Protein AF-A0ABD5UYM0-F1 (afdb_monomer)

Sequence (158 aa):
MSRAATPYESGDVVATPDGRGVVLATRAEGFSFPQEGHDHADVEASPERPAFVVALEEGGSATYREGALEPTTFGETDLPEPKDERVTDVVDEEVDSGDRLPEGMDRREALEYWSDLGGSWSACVSDREDELGEQEAEAQCTAIKDLLSGTERWREHF

Radius of gyration: 15.19 Å; Cα contacts (8 Å, |Δi|>4): 328; chains: 1; bounding box: 37×39×37 Å

Secondary structure (DSSP, 8-state):
------S--TT-EEEETTEEEEEEEEESS-EEEE-STT-EEEE--BTTB-EEEEEETTSSEEEE-GGG-EE--TT-SS-----S-B-S--B------GGGSPTT--HHHHHHHHHHTTT-HHHHHHHHHHHH-HHHHHHHHHHHHHHHHT-GGGGGT-

Mean predicted aligned error: 4.77 Å

Structure (mmCIF, N/CA/C/O backbone):
data_AF-A0ABD5UYM0-F1
#
_entry.id   AF-A0ABD5UYM0-F1
#
loop_
_atom_site.group_PDB
_atom_site.id
_atom_site.type_symbol
_atom_site.label_atom_id
_atom_site.label_alt_id
_atom_site.label_comp_id
_atom_site.label_asym_id
_atom_site.label_entity_id
_atom_site.label_seq_id
_atom_site.pdbx_PDB_ins_code
_atom_site.Cartn_x
_atom_site.Cartn_y
_atom_site.Cartn_z
_atom_site.occupancy
_atom_site.B_iso_or_equiv
_atom_site.auth_seq_id
_atom_site.auth_comp_id
_atom_site.auth_asym_id
_atom_site.auth_atom_id
_atom_site.pdbx_PDB_model_num
ATOM 1 N N . MET A 1 1 ? -2.336 21.889 15.561 1.00 38.75 1 MET A N 1
ATOM 2 C CA . MET A 1 1 ? -3.318 20.790 15.566 1.00 38.75 1 MET A CA 1
ATOM 3 C C . MET A 1 1 ? -2.546 19.539 15.222 1.00 38.75 1 MET A C 1
ATOM 5 O O . MET A 1 1 ? -1.950 19.509 14.155 1.00 38.75 1 MET A O 1
ATOM 9 N N . SER A 1 2 ? -2.417 18.604 16.159 1.00 45.09 2 SER A N 1
ATOM 10 C CA . SER A 1 2 ? -1.698 17.356 15.906 1.00 45.09 2 SER A CA 1
ATOM 11 C C . SER A 1 2 ? -2.558 16.502 14.981 1.00 45.09 2 SER A C 1
ATOM 13 O O . SER A 1 2 ? -3.705 16.218 15.317 1.00 45.09 2 SER A O 1
ATOM 15 N N . ARG A 1 3 ? -2.034 16.154 13.802 1.00 45.94 3 ARG A N 1
ATOM 16 C CA . ARG A 1 3 ? -2.601 15.100 12.955 1.00 45.94 3 ARG A CA 1
ATOM 17 C C . ARG A 1 3 ? -2.659 13.843 13.825 1.00 45.94 3 ARG A C 1
ATOM 19 O O . ARG A 1 3 ? -1.652 13.521 14.454 1.00 45.94 3 ARG A O 1
ATOM 26 N N . ALA A 1 4 ? -3.818 13.195 13.933 1.00 53.25 4 ALA A N 1
ATOM 27 C CA . ALA A 1 4 ? -3.846 11.846 14.481 1.00 53.25 4 ALA A CA 1
ATOM 28 C C . ALA A 1 4 ? -2.917 11.013 13.587 1.00 53.25 4 ALA A C 1
ATOM 30 O O . ALA A 1 4 ? -3.138 10.945 12.378 1.00 53.25 4 ALA A O 1
ATOM 31 N N . ALA A 1 5 ? -1.809 10.527 14.147 1.00 60.69 5 ALA A N 1
ATOM 32 C CA . ALA A 1 5 ? -0.940 9.604 13.440 1.00 60.69 5 ALA A CA 1
ATOM 33 C C . ALA A 1 5 ? -1.764 8.336 13.232 1.00 60.69 5 ALA A C 1
ATOM 35 O O . ALA A 1 5 ? -2.261 7.766 14.204 1.00 60.69 5 ALA A O 1
ATOM 36 N N . THR A 1 6 ? -1.998 7.962 11.980 1.00 69.25 6 THR A N 1
ATOM 37 C CA . THR A 1 6 ? -2.582 6.658 11.700 1.00 69.25 6 THR A CA 1
ATOM 38 C C . THR A 1 6 ? -1.549 5.603 12.094 1.00 69.25 6 THR A C 1
ATOM 40 O O . THR A 1 6 ? -0.358 5.841 11.904 1.00 69.25 6 THR A O 1
ATOM 43 N N . PRO A 1 7 ? -1.969 4.476 12.685 1.00 83.56 7 PRO A N 1
ATOM 44 C CA . PRO A 1 7 ? -1.050 3.436 13.157 1.00 83.56 7 PRO A CA 1
ATOM 45 C C . PRO A 1 7 ? -0.237 2.803 12.023 1.00 83.56 7 PRO A C 1
ATOM 47 O O . PRO A 1 7 ? 0.833 2.270 12.289 1.00 83.56 7 PRO A O 1
ATOM 50 N N . TYR A 1 8 ? -0.741 2.902 10.790 1.00 93.94 8 TYR A N 1
ATOM 51 C CA . TYR A 1 8 ? -0.108 2.405 9.579 1.00 93.94 8 TYR A CA 1
ATOM 52 C C . TYR A 1 8 ? -0.072 3.484 8.491 1.00 93.94 8 TYR A C 1
ATOM 54 O O . TYR A 1 8 ? -0.969 4.344 8.397 1.00 93.94 8 TYR A O 1
ATOM 62 N N . GLU A 1 9 ? 0.953 3.410 7.656 1.00 94.12 9 GLU A N 1
ATOM 63 C CA . GLU A 1 9 ? 1.230 4.282 6.520 1.00 94.12 9 GLU A CA 1
ATOM 64 C C . GLU A 1 9 ? 1.416 3.457 5.238 1.00 94.12 9 GLU A C 1
ATOM 66 O O . GLU A 1 9 ? 1.550 2.235 5.269 1.00 94.12 9 GLU A O 1
ATOM 71 N N . SER A 1 10 ? 1.381 4.120 4.078 1.00 94.56 10 SER A N 1
ATOM 72 C CA . SER A 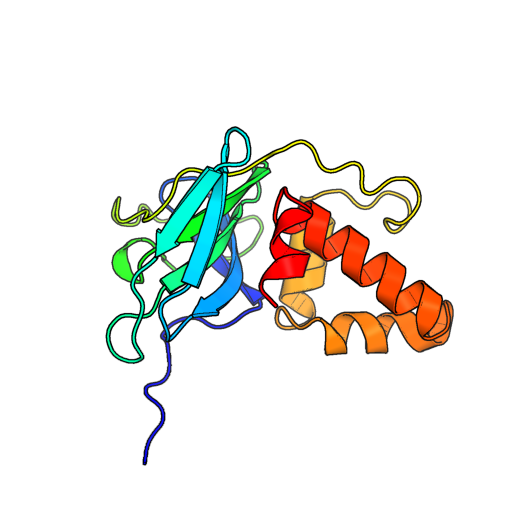1 10 ? 1.666 3.450 2.807 1.00 94.56 10 SER A CA 1
ATOM 73 C C . SER A 1 10 ? 3.065 2.826 2.830 1.00 94.56 10 SER A C 1
ATOM 75 O O . SER A 1 10 ? 4.015 3.445 3.300 1.00 94.56 10 SER A O 1
ATOM 77 N N . GLY A 1 11 ? 3.184 1.613 2.298 1.00 96.38 11 GLY A N 1
ATOM 78 C CA . GLY A 1 11 ? 4.422 0.837 2.298 1.00 96.38 11 GLY A CA 1
ATOM 79 C C . GLY A 1 11 ? 4.590 -0.079 3.510 1.00 96.38 11 GLY A C 1
ATOM 80 O O . GLY A 1 11 ? 5.423 -0.973 3.448 1.00 96.38 11 GLY A O 1
ATOM 81 N N . ASP A 1 12 ? 3.787 0.063 4.569 1.00 97.75 12 ASP A N 1
ATOM 82 C CA . ASP A 1 12 ? 3.877 -0.842 5.717 1.00 97.75 12 ASP A CA 1
ATOM 83 C C . ASP A 1 12 ? 3.470 -2.271 5.341 1.00 97.75 12 ASP A C 1
ATOM 85 O O . ASP A 1 12 ? 2.423 -2.500 4.726 1.00 97.75 12 ASP A O 1
ATOM 89 N N . VAL A 1 13 ? 4.281 -3.241 5.769 1.00 97.75 13 VAL A N 1
ATOM 90 C CA . VAL A 1 13 ? 3.995 -4.671 5.623 1.00 97.75 13 VAL A CA 1
ATOM 91 C C . VAL A 1 13 ? 3.153 -5.137 6.809 1.00 97.75 13 VAL A C 1
ATOM 93 O O . VAL A 1 13 ? 3.553 -5.016 7.970 1.00 97.75 13 VAL A O 1
ATOM 96 N N . VAL A 1 14 ? 1.984 -5.697 6.516 1.00 97.50 14 VAL A N 1
ATOM 97 C CA . VAL A 1 14 ? 0.976 -6.064 7.517 1.00 97.50 14 VAL A CA 1
ATOM 98 C C . VAL A 1 14 ? 0.453 -7.475 7.286 1.00 97.50 14 VAL A C 1
ATOM 100 O O . VAL A 1 14 ? 0.338 -7.941 6.154 1.00 97.50 14 VAL A O 1
ATOM 103 N N . ALA A 1 15 ? 0.126 -8.171 8.366 1.00 97.19 15 ALA A N 1
ATOM 104 C CA . ALA A 1 15 ? -0.710 -9.357 8.328 1.00 97.19 15 ALA A CA 1
ATOM 105 C C . ALA A 1 15 ? -2.178 -8.935 8.407 1.00 97.19 15 ALA A C 1
ATOM 107 O O . ALA A 1 15 ? -2.537 -8.041 9.177 1.00 97.19 15 ALA A O 1
ATOM 108 N N . THR A 1 16 ? -3.013 -9.602 7.620 1.00 96.94 16 THR A N 1
ATOM 109 C CA . THR A 1 16 ? -4.466 -9.424 7.577 1.00 96.94 16 THR A CA 1
ATOM 110 C C . THR A 1 16 ? -5.154 -10.782 7.765 1.00 96.94 16 THR A C 1
ATOM 112 O O . THR A 1 16 ? -4.487 -11.818 7.665 1.00 96.94 16 THR A O 1
ATOM 115 N N . PRO A 1 17 ? -6.482 -10.827 7.977 1.00 95.75 17 PRO A N 1
ATOM 116 C CA . PRO A 1 17 ? -7.239 -12.081 7.956 1.00 95.75 17 PRO A CA 1
ATOM 117 C C . PRO A 1 17 ? -7.107 -12.862 6.639 1.00 95.75 17 PRO A C 1
ATOM 119 O O . PRO A 1 17 ? -7.314 -14.072 6.628 1.00 95.75 17 PRO A O 1
ATOM 122 N N . ASP A 1 18 ? -6.738 -12.185 5.547 1.00 95.31 18 ASP A N 1
ATOM 123 C CA . ASP A 1 18 ? -6.566 -12.758 4.207 1.00 95.31 18 ASP A CA 1
ATOM 124 C C . ASP A 1 18 ? -5.096 -13.041 3.857 1.00 95.31 18 ASP A C 1
ATOM 126 O O . ASP A 1 18 ? -4.766 -13.332 2.709 1.00 95.31 18 ASP A O 1
ATOM 130 N N . GLY A 1 19 ? -4.197 -12.957 4.842 1.00 95.06 19 GLY A N 1
ATOM 131 C CA . GLY A 1 19 ? -2.761 -13.163 4.667 1.00 95.06 19 GLY A CA 1
ATOM 132 C C . GLY A 1 19 ? -1.954 -11.867 4.710 1.00 95.06 19 GLY A C 1
ATOM 133 O O . GLY A 1 19 ? -2.456 -10.797 5.065 1.00 95.06 19 GLY A O 1
ATOM 134 N N . ARG A 1 20 ? -0.657 -11.969 4.400 1.00 96.94 20 ARG A N 1
ATOM 135 C CA . ARG A 1 20 ? 0.250 -10.813 4.367 1.00 96.94 20 ARG A CA 1
ATOM 136 C C . ARG A 1 20 ? -0.126 -9.876 3.222 1.00 96.94 20 ARG A C 1
ATOM 138 O O . ARG A 1 20 ? -0.494 -10.331 2.145 1.00 96.94 20 ARG A O 1
ATOM 145 N N . GLY A 1 21 ? 0.069 -8.580 3.420 1.00 97.38 21 GLY A N 1
ATOM 146 C CA . GLY A 1 21 ? 0.063 -7.595 2.352 1.00 97.38 21 GLY A CA 1
ATOM 147 C C . GLY A 1 21 ? 0.881 -6.350 2.672 1.00 97.38 21 GLY A C 1
ATOM 148 O O . GLY A 1 21 ? 1.557 -6.273 3.699 1.00 97.38 21 GLY A O 1
ATOM 149 N N . VAL A 1 22 ? 0.796 -5.368 1.779 1.00 98.25 22 VAL A N 1
ATOM 150 C CA . VAL A 1 22 ? 1.373 -4.029 1.941 1.00 98.25 22 VAL A CA 1
ATOM 151 C C . VAL A 1 22 ? 0.260 -2.995 1.897 1.00 98.25 22 VAL A C 1
ATOM 153 O O . VAL A 1 22 ? -0.614 -3.044 1.026 1.00 98.25 22 VAL A O 1
ATOM 156 N N . VAL A 1 23 ? 0.294 -2.032 2.815 1.00 97.50 23 VAL A N 1
ATOM 157 C CA . VAL A 1 23 ? -0.627 -0.894 2.800 1.00 97.50 23 VAL A CA 1
ATOM 158 C C . VAL A 1 23 ? -0.341 -0.045 1.560 1.00 97.50 23 VAL A C 1
ATOM 160 O O . VAL A 1 23 ? 0.693 0.609 1.449 1.00 97.50 23 VAL A O 1
ATOM 163 N N . LEU A 1 24 ? -1.269 -0.018 0.607 1.00 94.75 24 LEU A N 1
ATOM 164 C CA . LEU A 1 24 ? -1.189 0.874 -0.550 1.00 94.75 24 LEU A CA 1
ATOM 165 C C . LEU A 1 24 ? -1.573 2.300 -0.171 1.00 94.75 24 LEU A C 1
ATOM 167 O O . LEU A 1 24 ? -1.030 3.273 -0.700 1.00 94.75 24 LEU A O 1
ATOM 171 N N . ALA A 1 25 ? -2.544 2.431 0.730 1.00 93.00 25 ALA A N 1
ATOM 172 C CA . ALA A 1 25 ? -3.131 3.713 1.055 1.00 93.00 25 ALA A CA 1
ATOM 173 C C . ALA A 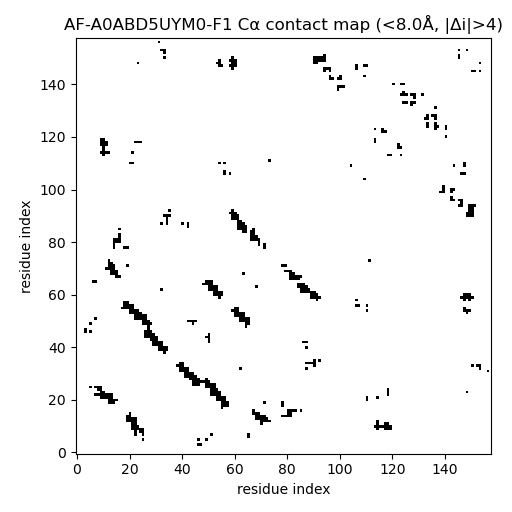1 25 ? -3.852 3.729 2.400 1.00 93.00 25 ALA A C 1
ATOM 175 O O . ALA A 1 25 ? -4.652 2.849 2.713 1.00 93.00 25 ALA A O 1
ATOM 176 N N . THR A 1 26 ? -3.685 4.841 3.108 1.00 94.19 26 THR A N 1
ATOM 177 C CA . THR A 1 26 ? -4.478 5.179 4.290 1.00 94.19 26 THR A CA 1
ATOM 178 C C . THR A 1 26 ? -5.534 6.222 3.931 1.00 94.19 26 THR A C 1
ATOM 180 O O . THR A 1 26 ? -5.249 7.231 3.276 1.00 94.19 26 THR A O 1
ATOM 183 N N . ARG A 1 27 ? -6.777 5.991 4.357 1.00 93.19 27 ARG A N 1
ATOM 184 C CA . ARG A 1 27 ? -7.924 6.872 4.111 1.00 93.19 27 ARG A CA 1
ATOM 185 C C . ARG A 1 27 ? -8.469 7.386 5.429 1.00 93.19 27 ARG A C 1
ATOM 187 O O . ARG A 1 27 ? -8.847 6.608 6.300 1.00 93.19 27 ARG A O 1
ATOM 194 N N . ALA A 1 28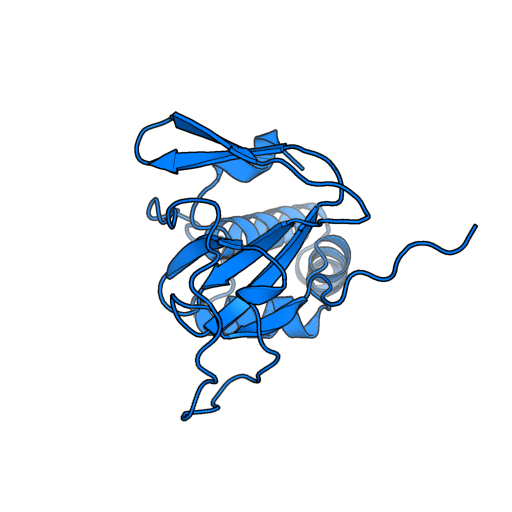 ? -8.516 8.707 5.552 1.00 93.12 28 ALA A N 1
ATOM 195 C CA . ALA A 1 28 ? -9.100 9.417 6.688 1.00 93.12 28 ALA A CA 1
ATOM 196 C C . ALA A 1 28 ? -10.421 10.114 6.315 1.00 93.12 28 ALA A C 1
ATOM 198 O O . ALA A 1 28 ? -10.918 10.933 7.079 1.00 93.12 28 ALA A O 1
ATOM 199 N N . GLU A 1 29 ? -10.969 9.803 5.142 1.00 93.00 29 GLU A N 1
ATOM 200 C CA . GLU A 1 29 ? -12.237 10.304 4.615 1.00 93.00 29 GLU A CA 1
ATOM 201 C C . GLU A 1 29 ? -12.907 9.169 3.835 1.00 93.00 29 GLU A C 1
ATOM 203 O O . GLU A 1 29 ? -12.216 8.295 3.302 1.00 93.00 29 GLU A O 1
ATOM 208 N N . GLY A 1 30 ? -14.242 9.156 3.805 1.00 94.00 30 GLY A N 1
ATOM 209 C CA . GLY A 1 30 ? -14.992 8.118 3.104 1.00 94.00 30 GLY A CA 1
ATOM 210 C C . GLY A 1 30 ? -14.709 8.106 1.601 1.00 94.00 30 GLY A C 1
ATOM 211 O O . GLY A 1 30 ? -14.497 9.158 0.998 1.00 94.00 30 GLY A O 1
ATOM 212 N N . PHE A 1 31 ? -14.693 6.917 1.005 1.00 93.44 31 PHE A N 1
ATOM 213 C CA . PHE A 1 31 ? -14.355 6.718 -0.404 1.00 93.44 31 PHE A CA 1
ATOM 214 C C . PHE A 1 31 ? -15.095 5.513 -0.990 1.00 93.44 31 PHE A C 1
ATOM 216 O O . PHE A 1 31 ? -15.597 4.668 -0.257 1.00 93.44 31 PHE A O 1
ATOM 223 N N . SER A 1 32 ? -15.140 5.439 -2.316 1.00 92.50 32 SER A N 1
ATOM 224 C CA . SER A 1 32 ? -15.702 4.313 -3.060 1.00 92.50 32 SER A CA 1
ATOM 225 C C . SER A 1 32 ? -14.579 3.344 -3.423 1.00 92.50 32 SER A C 1
ATOM 227 O O . SER A 1 32 ? -13.581 3.759 -4.013 1.00 92.50 32 SER A O 1
ATOM 229 N N . PHE A 1 33 ? -14.722 2.074 -3.051 1.00 91.62 33 PHE A N 1
ATOM 230 C CA . PHE A 1 33 ? -13.769 1.014 -3.376 1.00 91.62 33 PHE A CA 1
ATOM 231 C C . PHE A 1 33 ? -14.381 0.059 -4.413 1.00 91.62 33 PHE A C 1
ATOM 233 O O . PHE A 1 33 ? -15.521 -0.367 -4.214 1.00 91.62 33 PHE A O 1
ATOM 240 N N . PRO A 1 34 ? -13.673 -0.287 -5.507 1.00 91.31 34 PRO A N 1
ATOM 241 C CA . PRO A 1 34 ? -14.140 -1.277 -6.478 1.00 91.31 34 PRO A CA 1
ATOM 242 C C . PRO A 1 34 ? -14.569 -2.594 -5.819 1.00 91.31 34 PRO A C 1
ATOM 244 O O . PRO A 1 34 ? -13.999 -2.972 -4.806 1.00 91.31 34 PRO A O 1
ATOM 247 N N . GLN A 1 35 ? -15.561 -3.287 -6.375 1.00 90.44 35 GLN A N 1
ATOM 248 C CA . GLN A 1 35 ? -16.000 -4.644 -6.002 1.00 90.44 35 GLN A CA 1
ATOM 249 C C . GLN A 1 35 ? -16.158 -5.506 -7.261 1.00 90.44 35 GLN A C 1
ATOM 251 O O . GLN A 1 35 ? -16.182 -4.958 -8.366 1.00 90.44 35 GLN A O 1
ATOM 256 N N . GLU A 1 36 ? -16.268 -6.831 -7.126 1.00 83.56 36 GLU A N 1
ATOM 257 C CA . GLU A 1 36 ? -16.492 -7.720 -8.277 1.00 83.56 36 GLU A CA 1
ATOM 258 C C . GLU A 1 36 ? -17.655 -7.238 -9.161 1.00 83.56 36 GLU A C 1
ATOM 260 O O . GLU A 1 36 ? -18.702 -6.818 -8.673 1.00 83.56 36 GLU A O 1
ATOM 265 N N . GLY A 1 37 ? -17.470 -7.315 -10.482 1.00 78.31 37 GLY A N 1
ATOM 266 C CA . GLY A 1 37 ? -18.530 -7.031 -11.448 1.00 78.31 37 GLY A CA 1
ATOM 267 C C . GLY A 1 37 ? -18.969 -5.566 -11.493 1.00 78.31 37 GLY A C 1
ATOM 268 O O . GLY A 1 37 ? -20.121 -5.273 -11.215 1.00 78.31 37 GLY A O 1
ATOM 269 N N . HIS A 1 38 ? -18.082 -4.647 -11.891 1.00 80.25 38 HIS A N 1
ATOM 270 C CA . HIS A 1 38 ? -18.343 -3.201 -12.091 1.00 80.25 38 HIS A CA 1
ATOM 271 C C . HIS A 1 38 ? -18.967 -2.428 -10.906 1.00 80.25 38 HIS A C 1
ATOM 273 O O . HIS A 1 38 ? -19.157 -1.213 -11.008 1.00 80.25 38 HIS A O 1
ATOM 279 N N . ASP A 1 39 ? -19.240 -3.090 -9.786 1.00 89.06 39 ASP A N 1
ATOM 280 C CA . ASP A 1 39 ? -19.812 -2.501 -8.586 1.00 89.06 39 ASP A CA 1
ATOM 281 C C . ASP A 1 39 ? -18.736 -1.826 -7.728 1.00 89.06 39 ASP A C 1
ATOM 283 O O . ASP A 1 39 ? -17.527 -1.979 -7.948 1.00 89.06 39 ASP A O 1
ATOM 287 N N . HIS A 1 40 ? -19.203 -1.040 -6.758 1.00 91.00 40 HIS A N 1
ATOM 288 C CA . HIS A 1 40 ? -18.375 -0.356 -5.774 1.00 91.00 40 HIS A CA 1
ATOM 289 C C . HIS A 1 40 ? -19.021 -0.414 -4.386 1.00 91.00 40 HIS A C 1
ATOM 291 O O . HIS A 1 40 ? -20.247 -0.398 -4.259 1.00 91.00 40 HIS A O 1
ATOM 297 N N . ALA A 1 41 ? -18.188 -0.439 -3.348 1.00 92.50 41 ALA A N 1
ATOM 298 C CA . ALA A 1 41 ? -18.589 -0.338 -1.954 1.00 92.50 41 ALA A CA 1
ATOM 299 C C . ALA A 1 41 ? -18.212 1.037 -1.388 1.00 92.50 41 ALA A C 1
ATOM 301 O O . ALA A 1 41 ? -17.057 1.459 -1.471 1.00 92.50 41 ALA A O 1
ATOM 302 N N . ASP A 1 42 ? -19.177 1.711 -0.762 1.00 94.81 42 ASP A N 1
ATOM 303 C CA . ASP A 1 42 ? -18.920 2.925 0.012 1.00 94.81 42 ASP A CA 1
ATOM 304 C C . ASP A 1 42 ? -18.230 2.565 1.334 1.00 94.81 42 ASP A C 1
ATOM 306 O O . ASP A 1 42 ? -18.813 1.948 2.230 1.00 94.81 42 ASP A O 1
ATOM 310 N N . VAL A 1 43 ? -16.977 2.983 1.475 1.00 95.00 43 VAL A N 1
ATOM 311 C CA . VAL A 1 43 ? -16.180 2.790 2.681 1.00 95.00 43 VAL A CA 1
ATOM 312 C C . VAL A 1 43 ? -16.232 4.044 3.539 1.00 95.00 43 VAL A C 1
ATOM 314 O O . VAL A 1 43 ? -15.713 5.099 3.177 1.00 95.00 43 VAL A O 1
ATOM 317 N N . GLU A 1 44 ? -16.779 3.919 4.746 1.00 94.94 44 GLU A N 1
ATOM 318 C CA . GLU A 1 44 ? -16.704 4.981 5.748 1.00 94.94 44 GLU A CA 1
ATOM 319 C C . GLU A 1 44 ? -15.308 5.060 6.382 1.00 94.94 44 GLU A C 1
ATOM 321 O O . GLU A 1 44 ? -14.855 4.102 7.023 1.00 94.94 44 GLU A O 1
ATOM 326 N N . ALA A 1 45 ? -14.674 6.231 6.329 1.00 94.56 45 ALA A N 1
ATOM 327 C CA . ALA A 1 45 ? -13.441 6.506 7.057 1.00 94.56 45 ALA A CA 1
ATOM 328 C C . ALA A 1 45 ? -13.414 7.933 7.614 1.00 94.56 45 ALA A C 1
ATOM 330 O O . ALA A 1 45 ? -14.058 8.845 7.093 1.00 94.56 45 ALA A O 1
ATOM 331 N N . SER A 1 46 ? -12.673 8.103 8.702 1.00 94.50 46 SER A N 1
ATOM 332 C CA . SER A 1 46 ? -12.425 9.389 9.350 1.00 94.50 46 SER A CA 1
ATOM 333 C C . SER A 1 46 ? -11.011 9.400 9.941 1.00 94.50 46 SER A C 1
ATOM 335 O O . SER A 1 46 ? -10.402 8.336 10.067 1.00 94.50 46 SER A O 1
ATOM 337 N N . PRO A 1 47 ? -10.472 10.550 10.379 1.00 91.19 47 PRO A N 1
ATOM 338 C CA . PRO A 1 47 ? -9.173 10.581 11.055 1.00 91.19 47 PRO A CA 1
ATOM 339 C C . PRO A 1 47 ? -9.133 9.766 12.359 1.00 91.19 47 PRO A C 1
ATOM 341 O O . PRO A 1 47 ? -8.065 9.341 12.780 1.00 91.19 47 PRO A O 1
ATOM 344 N N . GLU A 1 48 ? -10.285 9.562 13.006 1.00 92.19 48 GLU A N 1
ATOM 345 C CA . GLU A 1 48 ? -10.424 8.782 14.247 1.00 92.19 48 GLU A CA 1
ATOM 346 C C . GLU A 1 48 ? -10.681 7.293 13.982 1.00 92.19 48 GLU A C 1
ATOM 348 O O . GLU A 1 48 ? -10.477 6.459 14.860 1.00 92.19 48 GLU A O 1
ATOM 353 N N . ARG A 1 49 ? -11.162 6.959 12.780 1.00 92.31 49 ARG A N 1
ATOM 354 C CA . ARG A 1 49 ? -11.446 5.594 12.337 1.00 92.31 49 ARG A CA 1
ATOM 355 C C . ARG A 1 49 ? -11.025 5.453 10.871 1.00 92.31 49 ARG A C 1
ATOM 357 O O . ARG A 1 49 ? -11.897 5.424 9.990 1.00 92.31 49 ARG A O 1
ATOM 364 N N . PRO A 1 50 ? -9.710 5.429 10.596 1.00 95.25 50 PRO A N 1
ATOM 365 C CA . PRO A 1 50 ? -9.211 5.317 9.237 1.00 95.25 50 PRO A CA 1
ATOM 366 C C . PRO A 1 50 ? -9.595 3.970 8.615 1.00 95.25 50 PRO A C 1
ATOM 368 O O . PRO A 1 50 ? -10.033 3.028 9.288 1.00 95.25 50 PRO A O 1
ATOM 371 N N . ALA A 1 51 ? -9.453 3.900 7.300 1.00 95.81 51 ALA A N 1
ATOM 372 C CA . ALA A 1 51 ? -9.524 2.668 6.534 1.00 95.81 51 ALA A CA 1
ATOM 373 C C . ALA A 1 51 ? -8.212 2.485 5.769 1.00 95.81 51 ALA A C 1
ATOM 375 O O . ALA A 1 51 ? -7.623 3.463 5.297 1.00 95.81 51 ALA A O 1
ATOM 376 N N . PHE A 1 52 ? -7.762 1.241 5.665 1.00 96.44 52 PHE A N 1
ATOM 377 C CA . PHE A 1 52 ? -6.476 0.893 5.073 1.00 96.44 52 PHE A CA 1
ATOM 378 C C . PHE A 1 52 ? -6.699 0.004 3.869 1.00 96.44 52 PHE A C 1
ATOM 380 O O . PHE A 1 52 ? -7.352 -1.029 3.970 1.00 96.44 52 PHE A O 1
ATOM 387 N N . VAL A 1 53 ? -6.156 0.420 2.739 1.00 96.25 53 VAL A N 1
ATOM 388 C CA . VAL A 1 53 ? -6.164 -0.348 1.504 1.00 96.25 53 VAL A CA 1
ATOM 389 C C . VAL A 1 53 ? -4.911 -1.198 1.493 1.00 96.25 53 VAL A C 1
ATOM 391 O O . VAL A 1 53 ? -3.813 -0.643 1.543 1.00 96.25 53 VAL A O 1
ATOM 394 N N . VAL A 1 54 ? -5.064 -2.514 1.414 1.00 97.56 54 VAL A N 1
ATOM 395 C CA . VAL A 1 54 ? -3.943 -3.454 1.466 1.00 97.56 54 VAL A CA 1
ATOM 396 C C . VAL A 1 54 ? -3.921 -4.294 0.198 1.00 97.56 54 VAL A C 1
ATOM 398 O O . VAL A 1 54 ? -4.929 -4.901 -0.158 1.00 97.56 54 VAL A O 1
ATOM 401 N N . ALA A 1 55 ? -2.769 -4.322 -0.471 1.00 96.88 55 ALA A N 1
ATOM 402 C CA . ALA A 1 55 ? -2.467 -5.276 -1.532 1.00 96.88 55 ALA A CA 1
ATOM 403 C C . ALA A 1 55 ? -1.934 -6.564 -0.904 1.00 96.88 55 ALA A C 1
ATOM 405 O O . ALA A 1 55 ? -0.923 -6.524 -0.205 1.00 96.88 55 ALA A O 1
ATOM 406 N N . LEU A 1 56 ? -2.606 -7.690 -1.134 1.00 96.81 56 LEU A N 1
ATOM 407 C CA . LEU A 1 56 ? -2.281 -8.969 -0.489 1.00 96.81 56 LEU A CA 1
ATOM 408 C C . LEU A 1 56 ? -1.206 -9.728 -1.269 1.00 96.81 56 LEU A C 1
ATOM 410 O O . LEU A 1 56 ? -1.217 -9.675 -2.488 1.00 96.81 56 LEU A O 1
ATOM 414 N N . GLU A 1 57 ? -0.310 -10.472 -0.625 1.00 95.12 57 GLU A N 1
ATOM 415 C CA . GLU A 1 57 ? 0.722 -11.287 -1.301 1.00 95.12 57 GLU A CA 1
ATOM 416 C C . GLU A 1 57 ? 0.091 -12.338 -2.235 1.00 95.12 57 GLU A C 1
ATOM 418 O O . GLU A 1 57 ? 0.587 -12.554 -3.337 1.00 95.12 57 GLU A O 1
ATOM 423 N N . GLU A 1 58 ? -1.060 -12.892 -1.846 1.00 91.94 58 GLU A N 1
ATOM 424 C CA . GLU A 1 58 ? -1.774 -13.945 -2.584 1.00 91.94 58 GLU A CA 1
ATOM 425 C C . GLU A 1 58 ? -2.543 -13.448 -3.822 1.00 91.94 58 GLU A C 1
ATOM 427 O O . GLU A 1 58 ? -2.916 -14.262 -4.663 1.00 91.94 58 GLU A O 1
ATOM 432 N N . GLY A 1 59 ? -2.783 -12.139 -3.955 1.00 91.75 59 GLY A N 1
ATOM 433 C CA . GLY A 1 59 ? -3.568 -11.580 -5.061 1.00 91.75 59 GLY A CA 1
ATOM 434 C C . GLY A 1 59 ? -4.526 -10.478 -4.621 1.00 91.75 59 GLY A C 1
ATOM 435 O O . GLY A 1 59 ? -5.022 -10.476 -3.496 1.00 91.75 59 GLY A O 1
ATOM 436 N N . GLY A 1 60 ? -4.776 -9.519 -5.509 1.00 93.19 60 GLY A N 1
ATOM 437 C CA . GLY A 1 60 ? -5.783 -8.491 -5.283 1.00 93.19 60 GLY A CA 1
ATOM 438 C C . GLY A 1 60 ? -5.539 -7.495 -4.144 1.00 93.19 60 GLY A C 1
ATOM 439 O O . GLY A 1 60 ? -4.459 -7.384 -3.555 1.00 93.19 60 GLY A O 1
ATOM 440 N N . SER A 1 61 ? -6.580 -6.728 -3.834 1.00 95.19 61 SER A N 1
ATOM 441 C CA . SER A 1 61 ? -6.589 -5.814 -2.693 1.00 95.19 61 SER A CA 1
ATOM 442 C C . SER A 1 61 ? -7.945 -5.762 -2.002 1.00 95.19 61 SER A C 1
ATOM 444 O O . SER A 1 61 ? -8.981 -6.060 -2.596 1.00 95.19 61 SER A O 1
ATOM 446 N N . ALA A 1 62 ? -7.940 -5.362 -0.734 1.00 96.38 62 ALA A N 1
ATOM 447 C CA . ALA A 1 62 ? -9.147 -5.093 0.037 1.00 96.38 62 ALA A CA 1
ATOM 448 C C . ALA A 1 62 ? -8.919 -3.953 1.030 1.00 96.38 62 ALA A C 1
ATOM 450 O O . ALA A 1 62 ? -7.801 -3.465 1.226 1.00 96.38 62 ALA A O 1
ATOM 451 N N . THR A 1 63 ? -10.008 -3.522 1.661 1.00 96.94 63 THR A N 1
ATOM 452 C CA . THR A 1 63 ? -9.988 -2.494 2.692 1.00 96.94 63 THR A CA 1
ATOM 453 C C . THR A 1 63 ? -10.188 -3.096 4.081 1.00 96.94 63 THR A C 1
ATOM 455 O O . THR A 1 63 ? -11.078 -3.920 4.288 1.00 96.94 63 THR A O 1
ATOM 458 N N . TYR A 1 64 ? -9.410 -2.625 5.053 1.00 97.31 64 TYR A N 1
ATOM 459 C CA . TYR A 1 64 ? -9.361 -3.136 6.423 1.00 97.31 64 TYR A CA 1
ATOM 460 C C . TYR A 1 64 ? -9.488 -2.020 7.463 1.00 97.31 64 TYR A C 1
ATOM 462 O O . TYR A 1 64 ? -9.210 -0.842 7.197 1.00 97.31 64 TYR A O 1
ATOM 470 N N . ARG A 1 65 ? -9.901 -2.400 8.676 1.00 96.44 65 ARG A N 1
ATOM 471 C CA . ARG A 1 65 ? -9.767 -1.576 9.886 1.00 96.44 65 ARG A CA 1
ATOM 472 C C . ARG A 1 65 ? -8.433 -1.838 10.573 1.00 96.44 65 ARG A C 1
ATOM 474 O O . ARG A 1 65 ? -7.830 -2.881 10.377 1.00 96.44 65 ARG A O 1
ATOM 481 N N . GLU A 1 66 ? -8.021 -0.911 11.438 1.00 95.25 66 GLU A N 1
ATOM 482 C CA . GLU A 1 66 ? -6.807 -1.049 12.259 1.00 95.25 66 GLU A CA 1
ATOM 483 C C . GLU A 1 66 ? -6.761 -2.386 13.008 1.00 95.25 66 GLU A C 1
ATOM 485 O O . GLU A 1 66 ? -5.727 -3.036 13.017 1.00 95.25 66 GLU A O 1
ATOM 490 N N . GLY A 1 67 ? -7.883 -2.828 13.590 1.00 93.81 67 GLY A N 1
ATOM 491 C CA . GLY A 1 67 ? -7.944 -4.085 14.341 1.00 93.81 67 GLY A CA 1
ATOM 492 C C . GLY A 1 67 ? -7.747 -5.349 13.496 1.00 93.81 67 GLY A C 1
ATOM 493 O O . GLY A 1 67 ? -7.519 -6.413 14.070 1.00 93.81 67 GLY A O 1
ATOM 494 N N . ALA A 1 68 ? -7.838 -5.233 12.167 1.00 96.50 68 ALA A N 1
ATOM 495 C CA . ALA A 1 68 ? -7.560 -6.303 11.216 1.00 96.50 68 ALA A CA 1
ATOM 496 C C . ALA A 1 68 ? -6.118 -6.287 10.693 1.00 96.50 68 ALA A C 1
ATOM 498 O O . ALA A 1 68 ? -5.792 -7.091 9.826 1.00 96.50 68 ALA A O 1
ATOM 499 N N . LEU A 1 69 ? -5.267 -5.387 11.189 1.00 97.19 69 LEU A N 1
ATOM 500 C CA . LEU A 1 69 ? -3.880 -5.271 10.762 1.00 97.19 69 LEU A CA 1
ATOM 501 C C . LEU A 1 69 ? -2.946 -5.492 11.943 1.00 97.19 69 LEU A C 1
ATOM 503 O O . LEU A 1 69 ? -3.126 -4.900 13.008 1.00 97.19 69 LEU A O 1
ATOM 507 N N . GLU A 1 70 ? -1.908 -6.282 11.713 1.00 96.38 70 GLU A N 1
ATOM 508 C CA . GLU A 1 70 ? -0.782 -6.451 12.629 1.00 96.38 70 GLU A CA 1
ATOM 509 C C . GLU A 1 70 ? 0.524 -6.269 11.840 1.00 96.38 70 GLU A C 1
ATOM 511 O O . GLU A 1 70 ? 0.616 -6.747 10.707 1.00 96.38 70 GLU A O 1
ATOM 516 N N . PRO A 1 71 ? 1.541 -5.583 12.384 1.00 95.62 71 PRO A N 1
ATOM 517 C CA . PRO A 1 71 ? 2.809 -5.394 11.687 1.00 95.62 71 PRO A CA 1
ATOM 518 C C . PRO A 1 71 ? 3.525 -6.735 11.475 1.00 95.62 71 PRO A C 1
ATOM 520 O O . PRO A 1 71 ? 3.564 -7.581 12.368 1.00 95.62 71 PRO A O 1
ATOM 523 N N . THR A 1 72 ? 4.135 -6.917 10.305 1.00 95.19 72 THR A N 1
ATOM 524 C CA . THR A 1 72 ? 4.941 -8.105 9.971 1.00 95.19 72 THR A CA 1
ATOM 525 C C . THR A 1 72 ? 6.084 -7.721 9.024 1.00 95.19 72 THR A C 1
ATOM 527 O O . THR A 1 72 ? 6.357 -6.544 8.792 1.00 95.19 72 THR A O 1
ATOM 530 N N . THR A 1 73 ? 6.793 -8.712 8.489 1.00 94.19 73 THR A N 1
ATOM 531 C CA . THR A 1 73 ? 7.830 -8.548 7.465 1.00 94.19 73 THR A CA 1
ATOM 532 C C . THR A 1 73 ? 7.735 -9.658 6.424 1.00 94.19 73 THR A C 1
ATOM 534 O O . THR A 1 73 ? 7.176 -10.729 6.681 1.00 94.19 73 THR A O 1
ATOM 537 N N . PHE A 1 74 ? 8.285 -9.423 5.233 1.00 91.56 74 PHE A N 1
ATOM 538 C CA . PHE A 1 74 ? 8.363 -10.453 4.202 1.00 91.56 74 PHE A CA 1
ATOM 539 C C . PHE A 1 74 ? 9.189 -11.657 4.670 1.00 91.56 74 PHE A C 1
ATOM 541 O O . PHE A 1 74 ? 10.241 -11.520 5.292 1.00 91.56 74 PHE A O 1
ATOM 548 N N . GLY A 1 75 ? 8.715 -12.862 4.347 1.00 85.38 75 GLY A N 1
ATOM 549 C CA . GLY A 1 75 ? 9.393 -14.118 4.694 1.00 85.38 75 GLY A CA 1
ATOM 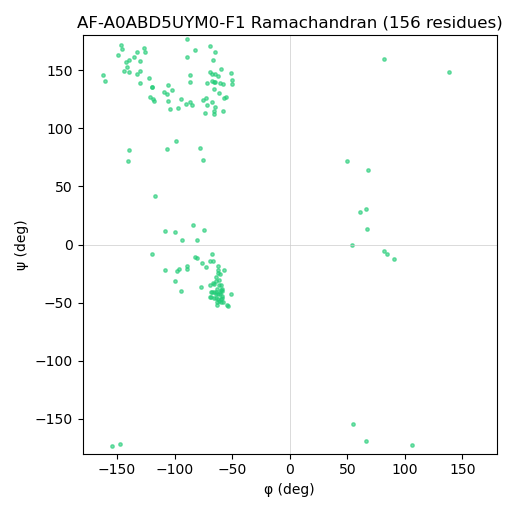550 C C . GLY A 1 75 ? 9.104 -14.658 6.100 1.00 85.38 75 GLY A C 1
ATOM 551 O O . GLY A 1 75 ? 9.458 -15.802 6.384 1.00 85.38 75 GLY A O 1
ATOM 552 N N . GLU A 1 76 ? 8.411 -13.906 6.958 1.00 88.88 76 GLU A N 1
ATOM 553 C CA . GLU A 1 76 ? 7.896 -14.436 8.225 1.00 88.88 76 GLU A CA 1
ATOM 554 C C . GLU A 1 76 ? 6.902 -15.583 7.954 1.00 88.88 76 GLU A C 1
ATOM 556 O O . GLU A 1 76 ? 6.036 -15.484 7.090 1.00 88.88 76 GLU A O 1
ATOM 561 N N . THR A 1 77 ? 7.058 -16.730 8.610 1.00 85.19 77 THR A N 1
ATOM 562 C CA . THR A 1 77 ? 6.210 -17.909 8.320 1.00 85.19 77 THR A CA 1
ATOM 563 C C . THR A 1 77 ? 5.056 -18.057 9.311 1.00 85.19 77 THR A C 1
ATOM 565 O O . THR A 1 77 ? 4.055 -18.691 8.997 1.00 85.19 77 THR A O 1
ATOM 568 N N . ASP A 1 78 ? 5.196 -17.472 10.498 1.00 90.81 78 ASP A N 1
ATOM 569 C CA . ASP A 1 78 ? 4.203 -17.500 11.571 1.00 90.81 78 ASP A CA 1
ATOM 570 C C . ASP A 1 78 ? 3.564 -16.110 11.637 1.00 90.81 78 ASP A C 1
ATOM 572 O O . ASP A 1 78 ? 4.043 -15.223 12.343 1.00 90.81 78 ASP A O 1
ATOM 576 N N . LEU A 1 79 ? 2.580 -15.884 10.763 1.00 88.56 79 LEU A N 1
ATOM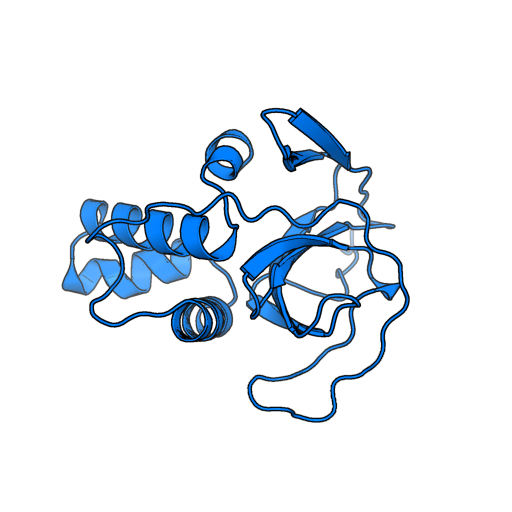 577 C CA . LEU A 1 79 ? 1.883 -14.604 10.700 1.00 88.56 79 LEU A CA 1
ATOM 578 C C . LEU A 1 79 ? 0.980 -14.451 11.929 1.00 88.56 79 LEU A C 1
ATOM 580 O O . LEU A 1 79 ? 0.298 -15.411 12.299 1.00 88.56 79 LEU A O 1
ATOM 584 N N . PRO A 1 80 ? 0.915 -13.254 12.533 1.00 87.69 80 PRO A N 1
ATOM 585 C CA . PRO A 1 80 ? -0.078 -12.989 13.561 1.00 87.69 80 PRO A CA 1
ATOM 586 C C . PRO A 1 80 ? -1.493 -13.176 12.995 1.00 87.69 80 PRO A C 1
ATOM 588 O O . PRO A 1 80 ? -1.731 -12.977 11.805 1.00 87.69 80 PRO A O 1
ATOM 591 N N . GLU A 1 81 ? -2.432 -13.558 13.864 1.00 88.94 81 GLU A N 1
ATOM 592 C CA . GLU A 1 81 ? -3.849 -13.739 13.531 1.00 88.94 81 GLU A CA 1
ATOM 593 C C . GLU A 1 81 ? -4.642 -12.489 13.958 1.00 88.94 81 GLU A C 1
ATOM 595 O O . GLU A 1 81 ? -5.105 -12.413 15.105 1.00 88.94 81 GLU A O 1
ATOM 600 N N . PRO A 1 82 ? -4.777 -11.470 13.090 1.00 89.62 82 PRO A N 1
ATOM 601 C CA . PRO A 1 82 ? -5.538 -10.269 13.405 1.00 89.62 82 PRO A CA 1
ATOM 602 C C . PRO A 1 82 ? -7.041 -10.559 13.487 1.00 89.62 82 PRO A C 1
ATOM 604 O O . PRO A 1 82 ? -7.531 -11.630 13.120 1.00 89.62 82 PRO A O 1
ATOM 607 N N . LYS A 1 83 ? -7.812 -9.575 13.959 1.00 91.19 83 LYS A N 1
ATOM 608 C CA . LYS A 1 83 ? -9.273 -9.704 13.994 1.00 91.19 83 LYS A CA 1
ATOM 609 C C . LYS A 1 83 ? -9.844 -9.695 12.583 1.00 91.19 83 LYS A C 1
ATOM 611 O O . LYS A 1 83 ? -9.377 -8.961 11.718 1.00 91.19 83 LYS A O 1
ATOM 616 N N . ASP A 1 84 ? -10.944 -10.411 12.397 1.00 89.62 84 ASP A N 1
ATOM 617 C CA . ASP A 1 84 ? -11.727 -10.368 11.165 1.00 89.62 84 ASP A CA 1
ATOM 618 C C . ASP A 1 84 ? -12.560 -9.071 11.078 1.00 89.62 84 ASP A C 1
ATOM 620 O O . ASP A 1 84 ? -13.765 -9.046 11.327 1.00 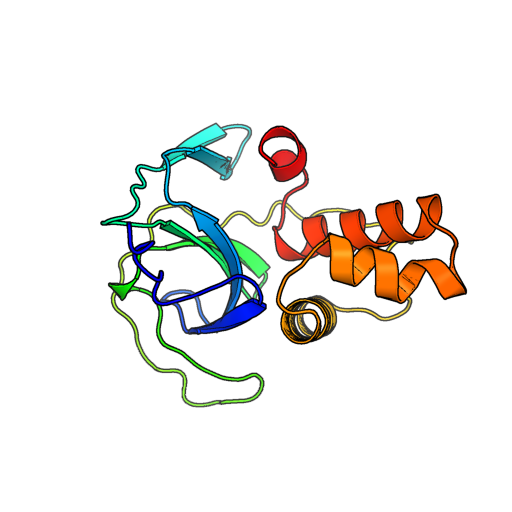89.62 84 ASP A O 1
ATOM 624 N N . GLU A 1 85 ? -11.879 -7.950 10.820 1.00 91.88 85 GLU A N 1
ATOM 625 C CA . GLU A 1 85 ? -12.470 -6.617 10.608 1.00 91.88 85 GLU A CA 1
ATOM 626 C C . GLU A 1 85 ? -12.179 -6.094 9.188 1.00 91.88 85 GLU A C 1
ATOM 628 O O . GLU A 1 85 ? -11.856 -4.916 8.976 1.00 91.88 85 GLU A O 1
ATOM 633 N N . ARG A 1 86 ? -12.287 -6.986 8.196 1.00 93.94 86 ARG A N 1
ATOM 634 C CA . ARG A 1 86 ? -12.287 -6.614 6.779 1.00 93.94 86 ARG A CA 1
ATOM 635 C C . ARG A 1 86 ? -13.537 -5.793 6.442 1.00 93.94 86 ARG A C 1
ATOM 637 O O . ARG A 1 86 ? -14.629 -6.061 6.938 1.00 93.94 86 ARG A O 1
ATOM 644 N N . VAL A 1 87 ? -13.374 -4.764 5.613 1.00 94.56 87 VAL A N 1
ATOM 645 C CA . VAL A 1 87 ? -14.439 -3.812 5.252 1.00 94.56 87 VAL A CA 1
ATOM 646 C C . VAL A 1 87 ? -15.063 -4.130 3.895 1.00 94.56 87 VAL A C 1
ATOM 648 O O . VAL A 1 87 ? -16.244 -3.860 3.696 1.00 94.56 87 VAL A O 1
ATOM 651 N N . THR A 1 88 ? -14.286 -4.685 2.968 1.00 94.50 88 THR A N 1
ATOM 652 C CA . THR A 1 88 ? -14.701 -4.945 1.581 1.00 94.50 88 THR A CA 1
ATOM 653 C C . THR A 1 88 ? -14.272 -6.337 1.146 1.00 94.50 88 THR A C 1
ATOM 655 O O . THR A 1 88 ? -13.351 -6.901 1.734 1.00 94.50 88 THR A O 1
ATOM 658 N N . ASP A 1 89 ? -14.876 -6.885 0.095 1.00 94.00 89 ASP A N 1
ATOM 659 C CA . ASP A 1 89 ? -14.347 -8.112 -0.504 1.00 94.00 89 ASP A CA 1
ATOM 660 C C . ASP A 1 89 ? -12.981 -7.867 -1.162 1.00 94.00 89 ASP A C 1
ATOM 662 O O . ASP A 1 89 ? -12.619 -6.720 -1.462 1.00 94.00 89 ASP A O 1
ATOM 666 N N . VAL A 1 90 ? -12.215 -8.949 -1.336 1.00 94.19 90 VAL A N 1
ATOM 667 C CA . VAL A 1 90 ? -10.945 -8.933 -2.070 1.00 94.19 90 VAL A CA 1
ATOM 668 C C . VAL A 1 90 ? -11.244 -8.795 -3.555 1.00 94.19 90 VAL A C 1
ATOM 670 O O . VAL A 1 90 ? -12.013 -9.573 -4.115 1.00 94.19 90 VAL A O 1
ATOM 673 N N . VAL A 1 91 ? -10.629 -7.797 -4.181 1.00 92.62 91 VAL A N 1
ATOM 674 C CA . VAL A 1 91 ? -10.738 -7.531 -5.614 1.00 92.62 91 VAL A CA 1
ATOM 675 C C . VAL A 1 91 ? -9.465 -7.981 -6.301 1.00 92.62 91 VAL A C 1
ATOM 677 O O . VAL A 1 91 ? -8.403 -7.417 -6.043 1.00 92.62 91 VAL A O 1
ATOM 680 N N . ASP A 1 92 ? -9.597 -8.960 -7.189 1.00 92.38 92 ASP A N 1
ATOM 681 C CA . ASP A 1 92 ? -8.514 -9.470 -8.026 1.00 92.38 92 ASP A CA 1
ATOM 682 C C . ASP A 1 92 ? -9.037 -9.744 -9.444 1.00 92.38 92 ASP A C 1
ATOM 684 O O . ASP A 1 92 ? -9.435 -10.851 -9.790 1.00 92.38 92 ASP A O 1
ATOM 688 N N . GLU A 1 93 ? -9.133 -8.692 -10.255 1.00 87.31 93 GLU A N 1
ATOM 689 C CA . GLU A 1 93 ? -9.748 -8.731 -11.589 1.00 87.31 93 GLU A CA 1
ATOM 690 C C . GLU A 1 93 ? -8.798 -9.199 -12.698 1.00 87.31 93 GLU A C 1
ATOM 692 O O . GLU A 1 93 ? -9.087 -8.963 -13.868 1.00 87.31 93 GLU A O 1
ATOM 697 N N . GLU A 1 94 ? -7.676 -9.838 -12.349 1.00 75.69 94 GLU A N 1
ATOM 698 C CA . GLU A 1 94 ? -6.626 -10.243 -13.294 1.00 75.69 94 GLU A CA 1
ATOM 699 C C . GLU A 1 94 ? -6.207 -9.075 -14.207 1.00 75.69 94 GLU A C 1
ATOM 701 O O . GLU A 1 94 ? -6.526 -9.016 -15.397 1.00 75.69 94 GLU A O 1
ATOM 706 N N . VAL A 1 95 ? -5.495 -8.099 -13.638 1.00 77.94 95 VAL A N 1
ATOM 707 C CA . VAL A 1 95 ? -5.016 -6.939 -14.399 1.00 77.94 95 VAL A CA 1
ATOM 708 C C . VAL A 1 95 ? -3.964 -7.367 -15.418 1.00 77.94 95 VAL A C 1
ATOM 710 O O . VAL A 1 95 ? -2.903 -7.876 -15.057 1.00 77.94 95 VAL A O 1
ATOM 713 N N . ASP A 1 96 ? -4.220 -7.079 -16.693 1.00 70.25 96 ASP A N 1
ATOM 714 C CA . ASP A 1 96 ? -3.210 -7.198 -17.741 1.00 70.25 96 ASP A CA 1
ATOM 715 C C . ASP A 1 96 ? -2.263 -5.991 -17.691 1.00 70.25 96 ASP A C 1
ATOM 717 O O . ASP A 1 96 ? -2.417 -5.001 -18.411 1.00 70.25 96 ASP A O 1
ATOM 721 N N . SER A 1 97 ? -1.264 -6.063 -16.810 1.00 66.62 97 SER A N 1
ATOM 722 C CA . SER A 1 97 ? -0.185 -5.070 -16.755 1.00 66.62 97 SER A CA 1
ATOM 723 C C . SER A 1 97 ? 0.718 -5.108 -18.006 1.00 66.62 97 SER A C 1
ATOM 725 O O . SER A 1 97 ? 1.549 -4.210 -18.188 1.00 66.62 97 SER A O 1
ATOM 727 N N . GLY A 1 98 ? 0.540 -6.100 -18.891 1.00 65.44 98 GLY A N 1
ATOM 728 C CA . GLY A 1 98 ? 1.262 -6.275 -20.149 1.00 65.44 98 GLY A CA 1
ATOM 729 C C . GLY A 1 98 ? 2.785 -6.307 -19.998 1.00 65.44 98 GLY A C 1
ATOM 730 O O . GLY A 1 98 ? 3.331 -6.588 -18.933 1.00 65.44 98 GLY A O 1
ATOM 731 N N . ASP A 1 99 ? 3.488 -5.931 -21.068 1.00 74.19 99 ASP A N 1
ATOM 732 C CA . ASP A 1 99 ? 4.958 -5.823 -21.108 1.00 74.19 99 ASP A CA 1
ATOM 733 C C . ASP A 1 99 ? 5.507 -4.580 -20.367 1.00 74.19 99 ASP A C 1
ATOM 735 O O . ASP A 1 99 ? 6.655 -4.185 -20.574 1.00 74.19 99 ASP A O 1
ATOM 739 N N . ARG A 1 100 ? 4.680 -3.886 -19.569 1.00 81.81 100 ARG A N 1
ATOM 740 C CA . ARG A 1 100 ? 5.078 -2.642 -18.884 1.00 81.81 100 ARG A CA 1
ATOM 741 C C . ARG A 1 100 ? 5.685 -2.883 -17.512 1.00 81.81 100 ARG A C 1
ATOM 743 O O . ARG A 1 100 ? 6.359 -1.991 -16.994 1.00 81.81 100 ARG A O 1
ATOM 750 N N . LEU A 1 101 ? 5.453 -4.057 -16.929 1.00 85.62 101 LEU A N 1
ATOM 751 C CA . LEU A 1 101 ? 6.153 -4.453 -15.716 1.00 85.62 101 LEU A CA 1
ATOM 752 C C . LEU A 1 101 ? 7.653 -4.600 -16.004 1.00 85.62 101 LEU A C 1
ATOM 754 O O . LEU A 1 101 ? 8.030 -4.998 -17.110 1.00 85.62 101 LEU A O 1
ATOM 758 N N . PRO A 1 102 ? 8.518 -4.292 -15.025 1.00 85.75 102 PRO A N 1
ATOM 759 C CA . PRO A 1 102 ? 9.922 -4.665 -15.103 1.00 85.75 102 PRO A CA 1
ATOM 760 C C . PRO A 1 102 ? 10.079 -6.153 -15.447 1.00 85.75 102 PRO A C 1
ATOM 762 O O . PRO A 1 102 ? 9.305 -6.991 -14.980 1.00 85.75 102 PRO A O 1
ATOM 765 N N . GLU A 1 103 ? 11.072 -6.487 -16.275 1.00 84.31 103 GLU A N 1
ATOM 766 C CA . GLU A 1 103 ? 11.271 -7.864 -16.736 1.00 84.31 103 GLU A CA 1
ATOM 767 C C . GLU A 1 103 ? 11.454 -8.818 -15.548 1.00 84.31 103 GLU A C 1
ATOM 769 O O . GLU A 1 103 ? 12.320 -8.611 -14.698 1.00 84.31 103 GLU A O 1
ATOM 774 N N . GLY A 1 104 ? 10.637 -9.873 -15.513 1.00 83.50 104 GLY A N 1
ATOM 775 C CA . GLY A 1 104 ? 10.682 -10.897 -14.473 1.00 83.50 104 GLY A CA 1
ATOM 776 C C . GLY A 1 104 ? 9.958 -10.540 -13.178 1.00 83.50 104 GLY A C 1
ATOM 777 O O . GLY A 1 104 ? 9.832 -11.435 -12.356 1.00 83.50 104 GLY A O 1
ATOM 778 N N . MET A 1 105 ? 9.448 -9.309 -13.030 1.00 90.19 105 MET A N 1
ATOM 779 C CA . MET A 1 105 ? 8.781 -8.868 -11.806 1.00 90.19 105 MET A CA 1
ATOM 780 C C . MET A 1 105 ? 7.480 -9.630 -11.572 1.00 90.19 105 MET A C 1
ATOM 782 O O . MET A 1 105 ? 6.506 -9.475 -12.317 1.00 90.19 105 MET A O 1
ATOM 786 N N . ASP A 1 106 ? 7.457 -10.403 -10.495 1.00 89.94 106 ASP A N 1
ATOM 787 C CA . ASP A 1 106 ? 6.234 -10.977 -9.958 1.00 89.94 106 ASP A CA 1
ATOM 788 C C . ASP A 1 106 ? 5.551 -10.048 -8.936 1.00 89.94 106 ASP A C 1
ATOM 790 O O . ASP A 1 106 ? 6.012 -8.952 -8.601 1.00 89.94 106 ASP A O 1
ATOM 794 N N . ARG A 1 107 ? 4.389 -10.482 -8.444 1.00 91.56 107 ARG A N 1
ATOM 795 C CA . ARG A 1 107 ? 3.594 -9.730 -7.470 1.00 91.56 107 ARG A CA 1
ATOM 796 C C . ARG A 1 107 ? 4.340 -9.483 -6.160 1.00 91.56 107 ARG A C 1
ATOM 798 O O . ARG A 1 107 ? 4.208 -8.407 -5.578 1.00 91.56 107 ARG A O 1
ATOM 805 N N . ARG A 1 108 ? 5.078 -10.477 -5.672 1.00 93.00 108 ARG A N 1
ATOM 806 C CA . ARG A 1 108 ? 5.808 -10.370 -4.413 1.00 93.00 108 ARG A CA 1
ATOM 807 C C . ARG A 1 108 ? 6.957 -9.383 -4.565 1.00 93.00 108 ARG A C 1
ATOM 809 O O . ARG A 1 108 ? 7.108 -8.510 -3.716 1.00 93.00 108 ARG A O 1
ATOM 816 N N . GLU A 1 109 ? 7.707 -9.469 -5.656 1.00 94.12 109 GLU A N 1
ATOM 817 C CA . GLU A 1 109 ? 8.763 -8.510 -5.983 1.00 94.12 109 GLU A CA 1
ATOM 818 C C . GLU A 1 109 ? 8.203 -7.089 -6.129 1.00 94.12 109 GLU A C 1
ATOM 820 O O . GLU A 1 109 ? 8.809 -6.135 -5.644 1.00 94.12 109 GLU A O 1
ATOM 825 N N . ALA A 1 110 ? 7.015 -6.935 -6.720 1.00 94.31 110 ALA A N 1
ATOM 826 C CA . ALA A 1 110 ? 6.327 -5.649 -6.790 1.00 94.31 110 ALA A CA 1
ATOM 827 C C . ALA A 1 110 ? 5.931 -5.109 -5.400 1.00 94.31 110 ALA A C 1
ATOM 829 O O . ALA A 1 110 ? 6.067 -3.909 -5.156 1.00 94.31 110 ALA A O 1
ATOM 830 N N . LEU A 1 111 ? 5.457 -5.966 -4.485 1.00 96.12 111 LEU A N 1
ATOM 831 C CA . LEU A 1 111 ? 5.113 -5.582 -3.108 1.00 96.12 111 LEU A CA 1
ATOM 832 C C . LEU A 1 111 ? 6.352 -5.163 -2.315 1.00 96.12 111 LEU A C 1
ATOM 834 O O . LEU A 1 111 ? 6.319 -4.132 -1.643 1.00 96.12 111 LEU A O 1
ATOM 838 N N . GLU A 1 112 ? 7.431 -5.942 -2.406 1.00 96.12 112 GLU A N 1
ATOM 839 C CA . GLU A 1 112 ? 8.718 -5.642 -1.771 1.00 96.12 112 GLU A CA 1
ATOM 840 C C . GLU A 1 112 ? 9.269 -4.306 -2.298 1.00 96.12 112 GLU A C 1
ATOM 842 O O . GLU A 1 112 ? 9.544 -3.401 -1.511 1.00 96.12 112 GLU A O 1
ATOM 847 N N . TYR A 1 113 ? 9.297 -4.119 -3.622 1.00 95.62 113 TYR A N 1
ATOM 848 C CA . TYR A 1 113 ? 9.722 -2.866 -4.253 1.00 95.62 113 TYR A CA 1
ATOM 849 C C . TYR A 1 113 ? 8.873 -1.664 -3.811 1.00 95.62 113 TYR A C 1
ATOM 851 O O . TYR A 1 113 ? 9.405 -0.611 -3.462 1.00 95.62 113 TYR A O 1
ATOM 859 N N . TRP A 1 114 ? 7.545 -1.807 -3.784 1.00 95.62 114 TRP A N 1
ATOM 860 C CA . TRP A 1 114 ? 6.651 -0.730 -3.356 1.00 95.62 114 TRP A CA 1
ATOM 861 C C . TRP A 1 114 ? 6.832 -0.383 -1.874 1.00 95.62 114 TRP A C 1
ATOM 863 O O . TRP A 1 114 ? 6.855 0.795 -1.517 1.00 95.62 114 TRP A O 1
ATOM 873 N N . SER A 1 115 ? 6.996 -1.395 -1.018 1.00 96.75 115 SER A N 1
ATOM 874 C CA . SER A 1 115 ? 7.301 -1.240 0.409 1.00 96.75 115 SER A CA 1
ATOM 875 C C . SER A 1 115 ? 8.621 -0.494 0.627 1.00 96.75 115 SER A C 1
ATOM 877 O O . SER A 1 115 ? 8.659 0.459 1.404 1.00 96.75 115 SER A O 1
ATOM 879 N N . ASP A 1 116 ? 9.685 -0.868 -0.087 1.00 96.25 116 ASP A N 1
ATOM 880 C CA . ASP A 1 116 ? 11.010 -0.236 0.020 1.00 96.25 116 ASP A CA 1
ATOM 881 C C . ASP A 1 116 ? 10.989 1.254 -0.359 1.00 96.25 116 ASP A C 1
ATOM 883 O O . ASP A 1 116 ? 11.727 2.066 0.205 1.00 96.25 116 ASP A O 1
ATOM 887 N N . LEU A 1 117 ? 10.086 1.637 -1.265 1.00 95.25 117 LEU A N 1
ATOM 888 C CA . LEU A 1 117 ? 9.833 3.026 -1.654 1.00 95.25 117 LEU A CA 1
ATOM 889 C C . LEU A 1 117 ? 8.920 3.793 -0.678 1.00 95.25 117 LEU A C 1
ATOM 891 O O . LEU A 1 117 ? 8.541 4.937 -0.955 1.00 95.25 117 LEU A O 1
ATOM 895 N N . GLY A 1 118 ? 8.521 3.183 0.441 1.00 93.81 118 GLY A N 1
ATOM 896 C CA . GLY A 1 118 ? 7.555 3.758 1.383 1.00 93.81 118 GLY A CA 1
ATOM 897 C C . GLY A 1 118 ? 6.154 3.899 0.783 1.00 93.81 118 GLY A C 1
ATOM 898 O O . GLY A 1 118 ? 5.436 4.859 1.061 1.00 93.81 118 GLY A O 1
ATOM 899 N N . GLY A 1 119 ? 5.798 3.000 -0.135 1.00 91.62 119 GLY A N 1
ATOM 900 C CA . GLY A 1 119 ? 4.499 2.939 -0.794 1.00 91.62 119 GLY A CA 1
ATOM 901 C C . GLY A 1 119 ? 4.118 4.177 -1.605 1.00 91.62 119 GLY A C 1
ATOM 902 O O . GLY A 1 119 ? 2.933 4.503 -1.725 1.00 91.62 119 GLY A O 1
ATOM 903 N N . SER A 1 120 ? 5.113 4.896 -2.125 1.00 91.81 120 SER A N 1
ATOM 904 C CA . SER A 1 120 ? 4.928 6.196 -2.762 1.00 91.81 120 SER A CA 1
ATOM 905 C C . SER A 1 120 ? 5.044 6.124 -4.282 1.00 91.81 120 SER A C 1
ATOM 907 O O . SER A 1 120 ? 6.084 5.766 -4.832 1.00 91.81 120 SER A O 1
ATOM 909 N N . TRP A 1 121 ? 3.992 6.573 -4.976 1.00 92.31 121 TRP A N 1
ATOM 910 C CA . TRP A 1 121 ? 4.004 6.687 -6.437 1.00 92.31 121 TRP A CA 1
ATOM 911 C C . TRP A 1 121 ? 5.086 7.651 -6.928 1.00 92.31 121 TRP A C 1
ATOM 913 O O . TRP A 1 121 ? 5.811 7.325 -7.858 1.00 92.31 121 TRP A O 1
ATOM 923 N N . SER A 1 122 ? 5.255 8.805 -6.272 1.00 92.19 122 SER A N 1
ATOM 924 C CA . SER A 1 122 ? 6.296 9.756 -6.672 1.00 92.19 122 SER A CA 1
ATOM 925 C C . SER A 1 122 ? 7.697 9.192 -6.446 1.00 92.19 122 SER A C 1
ATOM 927 O O . SER A 1 122 ? 8.590 9.479 -7.229 1.00 92.19 122 SER A O 1
ATOM 929 N N . ALA A 1 123 ? 7.892 8.381 -5.397 1.00 94.50 123 ALA A N 1
ATOM 930 C CA . ALA A 1 123 ? 9.168 7.705 -5.176 1.00 94.50 123 ALA A CA 1
ATOM 931 C C . ALA A 1 123 ? 9.438 6.654 -6.261 1.00 94.50 123 ALA A C 1
ATOM 933 O O . ALA A 1 123 ? 10.553 6.601 -6.764 1.00 94.50 123 ALA A O 1
ATOM 934 N N . CYS A 1 124 ? 8.417 5.895 -6.673 1.00 94.56 124 CYS A N 1
ATOM 935 C CA . CYS A 1 124 ? 8.522 4.972 -7.804 1.00 94.56 124 CYS A CA 1
ATOM 936 C C . CYS A 1 124 ? 8.929 5.699 -9.088 1.00 94.56 124 CYS A C 1
ATOM 938 O O . CYS A 1 124 ? 9.883 5.295 -9.748 1.00 94.56 124 CYS A O 1
ATOM 940 N N . VAL A 1 125 ? 8.245 6.798 -9.428 1.00 94.94 125 VAL A N 1
ATOM 941 C CA . VAL A 1 125 ? 8.558 7.551 -10.650 1.00 94.94 125 VAL A CA 1
ATOM 942 C C . VAL A 1 125 ? 9.980 8.093 -10.592 1.00 94.94 125 VAL A C 1
ATOM 944 O O . VAL A 1 125 ? 10.741 7.854 -11.520 1.00 94.94 125 VAL A O 1
ATOM 947 N N . SER A 1 126 ? 10.374 8.737 -9.489 1.00 95.38 126 SER A N 1
ATOM 948 C CA . SER A 1 126 ? 11.735 9.266 -9.340 1.00 95.38 126 SER A CA 1
ATOM 949 C C . SER A 1 126 ? 12.822 8.187 -9.387 1.00 95.38 126 SER A C 1
ATOM 951 O O . SER A 1 126 ? 13.897 8.455 -9.908 1.00 95.38 126 SER A O 1
ATOM 953 N N . ASP A 1 127 ? 12.564 6.983 -8.870 1.00 95.38 127 ASP A N 1
ATOM 954 C CA . ASP A 1 127 ? 13.507 5.855 -8.933 1.00 95.38 127 ASP A CA 1
ATOM 955 C C . ASP A 1 127 ? 13.725 5.360 -10.374 1.00 95.38 127 ASP A C 1
ATOM 957 O O . ASP A 1 127 ? 14.824 4.954 -10.741 1.00 95.38 127 ASP A O 1
ATOM 961 N N . ARG A 1 128 ? 12.689 5.438 -11.218 1.00 91.88 128 ARG A N 1
ATOM 962 C CA . ARG A 1 128 ? 12.718 4.943 -12.604 1.00 91.88 128 ARG A CA 1
ATOM 963 C C . ARG A 1 128 ? 13.039 6.008 -13.647 1.00 91.88 128 ARG A C 1
ATOM 965 O O . ARG A 1 128 ? 13.460 5.668 -14.754 1.00 91.88 128 ARG A O 1
ATOM 972 N N . GLU A 1 129 ? 12.839 7.280 -13.321 1.00 94.88 129 GLU A N 1
ATOM 973 C CA . GLU A 1 129 ? 12.968 8.403 -14.254 1.00 94.88 129 GLU A CA 1
ATOM 974 C C . GLU A 1 129 ? 14.369 8.489 -14.871 1.00 94.88 129 GLU A C 1
ATOM 976 O O . GLU A 1 129 ? 14.491 8.719 -16.074 1.00 94.88 129 GLU A O 1
ATOM 981 N N . ASP A 1 130 ? 15.420 8.237 -14.087 1.00 90.00 130 ASP A N 1
ATOM 982 C CA . ASP A 1 130 ? 16.806 8.286 -14.569 1.00 90.00 130 ASP A CA 1
ATOM 983 C C . ASP A 1 130 ? 17.104 7.219 -15.643 1.00 90.00 130 ASP A C 1
ATOM 985 O O . ASP A 1 130 ? 17.967 7.422 -16.504 1.00 90.00 130 ASP A O 1
ATOM 989 N N . GLU A 1 131 ? 16.396 6.086 -15.616 1.00 90.62 131 GLU A N 1
ATOM 990 C CA . GLU A 1 131 ? 16.605 4.963 -16.538 1.00 90.62 131 GLU A CA 1
ATOM 991 C C . GLU A 1 131 ? 15.682 5.020 -17.760 1.00 90.62 131 GLU A C 1
ATOM 993 O O . GLU A 1 131 ? 16.105 4.704 -18.876 1.00 90.62 131 GLU A O 1
ATOM 998 N N . LEU A 1 132 ? 14.424 5.413 -17.554 1.00 91.94 132 LEU A N 1
ATOM 999 C CA . LEU A 1 132 ? 13.362 5.310 -18.558 1.00 91.94 132 LEU A CA 1
ATOM 1000 C C . LEU A 1 132 ? 12.932 6.664 -19.136 1.00 91.94 132 LEU A C 1
ATOM 1002 O O . LEU A 1 132 ? 12.393 6.719 -20.241 1.00 91.94 132 LEU A O 1
ATOM 1006 N N . GLY A 1 133 ? 13.188 7.755 -18.414 1.00 93.94 133 GLY A N 1
ATOM 1007 C CA . GLY A 1 133 ? 12.516 9.035 -18.609 1.00 93.94 133 GLY A CA 1
ATOM 1008 C C . GLY A 1 133 ? 11.147 9.083 -17.920 1.00 93.94 133 GLY A C 1
ATOM 1009 O O . GLY A 1 133 ? 10.543 8.057 -17.619 1.00 93.94 133 GLY A O 1
ATOM 1010 N N . GLU A 1 134 ? 10.654 10.299 -17.675 1.00 93.00 134 GLU A N 1
ATOM 1011 C CA . GLU A 1 134 ? 9.449 10.577 -16.873 1.00 93.00 134 GLU A CA 1
ATOM 1012 C C . GLU A 1 134 ? 8.206 9.813 -17.359 1.00 93.00 134 GLU A C 1
ATOM 1014 O O . GLU A 1 134 ? 7.578 9.099 -16.585 1.00 93.00 134 GLU A O 1
ATOM 1019 N N . GLN A 1 135 ? 7.874 9.892 -18.651 1.00 93.06 135 GLN A N 1
ATOM 1020 C CA . GLN A 1 135 ? 6.649 9.282 -19.191 1.00 93.06 135 GLN A CA 1
ATOM 1021 C C . GLN A 1 135 ? 6.642 7.751 -19.065 1.00 93.06 135 GLN A C 1
ATOM 1023 O O . GLN A 1 135 ? 5.648 7.158 -18.643 1.00 93.06 135 GLN A O 1
ATOM 1028 N N . GLU A 1 136 ? 7.740 7.093 -19.427 1.00 93.19 136 GLU A N 1
ATOM 1029 C CA . GLU A 1 136 ? 7.873 5.645 -19.311 1.00 93.19 136 GLU A CA 1
ATOM 1030 C C . GLU A 1 136 ? 7.948 5.192 -17.843 1.00 93.19 136 GLU A C 1
ATOM 1032 O O . GLU A 1 136 ? 7.374 4.153 -17.507 1.00 93.19 136 GLU A O 1
ATOM 1037 N N . ALA A 1 137 ? 8.564 5.983 -16.958 1.00 94.44 137 ALA A N 1
ATOM 1038 C CA . ALA A 1 137 ? 8.558 5.744 -15.515 1.00 94.44 137 ALA A CA 1
ATOM 1039 C C . ALA A 1 137 ? 7.137 5.810 -14.930 1.00 94.44 137 ALA A C 1
ATOM 1041 O O . ALA A 1 137 ? 6.717 4.894 -14.222 1.00 94.44 137 ALA A O 1
ATOM 1042 N N . GLU A 1 138 ? 6.353 6.835 -15.276 1.00 93.62 138 GLU A N 1
ATOM 1043 C CA . GLU A 1 138 ? 4.946 6.948 -14.872 1.00 93.62 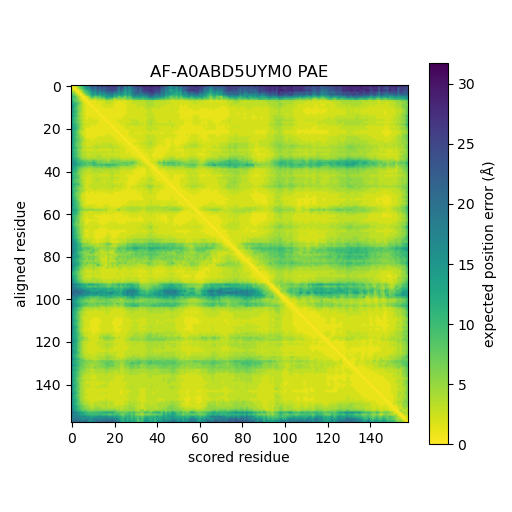138 GLU A CA 1
ATOM 1044 C C . GLU A 1 138 ? 4.111 5.758 -15.361 1.00 93.62 138 GLU A C 1
ATOM 1046 O O . GLU A 1 138 ? 3.313 5.194 -14.602 1.00 93.62 138 GLU A O 1
ATOM 1051 N N . ALA A 1 139 ? 4.306 5.348 -16.617 1.00 92.06 139 ALA A N 1
ATOM 1052 C CA . ALA A 1 139 ? 3.598 4.215 -17.204 1.00 92.06 139 ALA A CA 1
ATOM 1053 C C . ALA A 1 139 ? 3.936 2.893 -16.497 1.00 92.06 139 ALA A C 1
ATOM 1055 O O . ALA A 1 139 ? 3.034 2.099 -16.215 1.00 92.06 139 ALA A O 1
ATOM 1056 N N . GLN A 1 140 ? 5.211 2.666 -16.174 1.00 93.12 140 GLN A N 1
ATOM 1057 C CA . GLN A 1 140 ? 5.649 1.476 -15.448 1.00 93.12 140 GLN A CA 1
ATOM 1058 C C . GLN A 1 140 ? 5.154 1.480 -13.995 1.00 93.12 140 GLN A C 1
ATOM 1060 O O . GLN A 1 140 ? 4.599 0.483 -13.536 1.00 93.12 140 GLN A O 1
ATOM 1065 N N . CYS A 1 141 ? 5.263 2.604 -13.283 1.00 93.50 141 CYS A N 1
ATOM 1066 C CA . CYS A 1 141 ? 4.754 2.733 -11.915 1.00 93.50 141 CYS A CA 1
ATOM 1067 C C . CYS A 1 141 ? 3.230 2.589 -11.834 1.00 93.50 141 CYS A C 1
ATOM 1069 O O . CYS A 1 141 ? 2.707 2.067 -10.849 1.00 93.50 141 CYS A O 1
ATOM 1071 N N . THR A 1 142 ? 2.511 3.005 -12.879 1.00 91.81 142 THR A N 1
ATOM 1072 C CA . THR A 1 142 ? 1.075 2.734 -13.025 1.00 91.81 142 THR A CA 1
ATOM 1073 C C . THR A 1 142 ? 0.827 1.233 -13.142 1.00 91.81 142 THR A C 1
ATOM 1075 O O . THR A 1 142 ? 0.096 0.688 -12.324 1.00 91.81 142 THR A O 1
ATOM 1078 N N . ALA A 1 143 ? 1.523 0.546 -14.055 1.00 92.25 143 ALA A N 1
ATOM 1079 C CA . ALA A 1 143 ? 1.379 -0.899 -14.248 1.00 92.25 143 ALA A CA 1
ATOM 1080 C C . ALA A 1 143 ? 1.689 -1.716 -12.978 1.00 92.25 143 ALA A C 1
ATOM 1082 O O . ALA A 1 143 ? 0.982 -2.684 -12.686 1.00 92.25 143 ALA A O 1
ATOM 1083 N N . ILE A 1 144 ? 2.700 -1.303 -12.202 1.00 92.81 144 ILE A N 1
ATOM 1084 C CA . ILE A 1 144 ? 3.009 -1.876 -10.882 1.00 92.81 144 ILE A CA 1
ATOM 1085 C C . ILE A 1 144 ? 1.842 -1.636 -9.921 1.00 92.81 144 ILE A C 1
ATOM 1087 O O . ILE A 1 144 ? 1.363 -2.566 -9.280 1.00 92.81 144 ILE A O 1
ATOM 1091 N N . LYS A 1 145 ? 1.338 -0.403 -9.825 1.00 91.44 145 LYS A N 1
ATOM 1092 C CA . LYS A 1 145 ? 0.235 -0.080 -8.913 1.00 91.44 145 LYS A CA 1
ATOM 1093 C C . LYS A 1 145 ? -1.052 -0.827 -9.266 1.00 91.44 145 LYS A C 1
ATOM 1095 O O . LYS A 1 145 ? -1.747 -1.262 -8.347 1.00 91.44 145 LYS A O 1
ATOM 1100 N N . ASP A 1 146 ? -1.368 -0.998 -10.547 1.00 91.19 146 ASP A N 1
ATOM 1101 C CA . ASP A 1 146 ? -2.553 -1.755 -10.960 1.00 91.19 146 ASP A CA 1
ATOM 1102 C C . ASP A 1 146 ? -2.395 -3.249 -10.650 1.00 91.19 146 ASP A C 1
ATOM 1104 O O . ASP A 1 146 ? -3.327 -3.846 -10.112 1.00 91.19 146 ASP A O 1
ATOM 1108 N N . LEU A 1 147 ? -1.199 -3.820 -10.877 1.00 91.69 147 LEU A N 1
ATOM 1109 C CA . LEU A 1 147 ? -0.864 -5.183 -10.448 1.00 91.69 147 LEU A CA 1
ATOM 1110 C C . LEU A 1 147 ? -1.125 -5.344 -8.946 1.00 91.69 147 LEU A C 1
ATOM 1112 O O . LEU A 1 147 ? -1.855 -6.243 -8.534 1.00 91.69 147 LEU A O 1
ATOM 1116 N N . LEU A 1 148 ? -0.567 -4.457 -8.118 1.00 93.00 148 LEU A N 1
ATOM 1117 C CA . LEU A 1 148 ? -0.718 -4.527 -6.662 1.00 93.00 148 LEU A CA 1
ATOM 1118 C C . LEU A 1 148 ? -2.174 -4.383 -6.224 1.00 93.00 148 LEU A C 1
ATOM 1120 O O . LEU A 1 148 ? -2.645 -5.130 -5.366 1.00 93.00 148 LEU A O 1
ATOM 1124 N N . SER A 1 149 ? -2.895 -3.453 -6.843 1.00 90.31 149 SER A N 1
ATOM 1125 C CA . SER A 1 149 ? -4.289 -3.177 -6.513 1.00 90.31 149 SER A CA 1
ATOM 1126 C C . SER A 1 149 ? -5.249 -4.272 -6.990 1.00 90.31 149 SER A C 1
ATOM 1128 O O . SER A 1 149 ? -6.376 -4.328 -6.501 1.00 90.31 149 SER A O 1
ATOM 1130 N N . GLY A 1 150 ? -4.839 -5.116 -7.942 1.00 90.25 150 GLY A N 1
ATOM 1131 C CA . GLY A 1 150 ? -5.700 -6.137 -8.547 1.00 90.25 150 GLY A C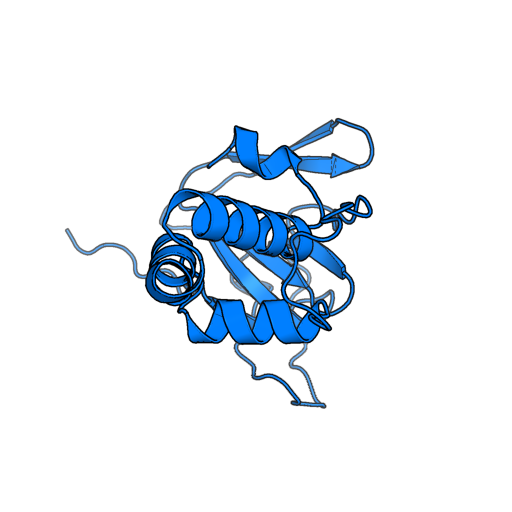A 1
ATOM 1132 C C . GLY A 1 150 ? -6.841 -5.563 -9.388 1.00 90.25 150 GLY A C 1
ATOM 1133 O O . GLY A 1 150 ? -7.784 -6.274 -9.711 1.00 90.25 150 GLY A O 1
ATOM 1134 N N . THR A 1 151 ? -6.793 -4.272 -9.722 1.00 88.19 151 THR A N 1
ATOM 1135 C CA . THR A 1 151 ? -7.750 -3.614 -10.619 1.00 88.19 151 THR A CA 1
ATOM 1136 C C . THR A 1 151 ? -7.188 -2.289 -11.129 1.00 88.19 151 THR A C 1
ATOM 1138 O O . THR A 1 151 ? -6.523 -1.560 -10.392 1.00 88.19 151 THR A O 1
ATOM 1141 N N . GLU A 1 152 ? -7.512 -1.934 -12.373 1.00 87.19 152 GLU A N 1
ATOM 1142 C CA . GLU A 1 152 ? -7.210 -0.617 -12.955 1.00 87.19 152 GLU A CA 1
ATOM 1143 C C . GLU A 1 152 ? -8.216 0.466 -12.523 1.00 87.19 152 GLU A C 1
ATOM 1145 O O . GLU A 1 152 ? -7.998 1.661 -12.741 1.00 87.19 152 GLU A O 1
ATOM 1150 N N . ARG A 1 153 ? -9.338 0.071 -11.903 1.00 84.19 153 ARG A N 1
ATOM 1151 C CA . ARG A 1 153 ? -10.443 0.981 -11.543 1.00 84.19 153 ARG A CA 1
ATOM 1152 C C . ARG A 1 153 ? -10.078 1.965 -10.431 1.00 84.19 153 ARG A C 1
ATOM 1154 O O . ARG A 1 153 ? -10.733 2.987 -10.258 1.00 84.19 153 ARG A O 1
ATOM 1161 N N . TRP A 1 154 ? -8.974 1.726 -9.726 1.00 70.94 154 TRP A N 1
ATOM 1162 C CA . TRP A 1 154 ? -8.417 2.671 -8.755 1.00 70.94 154 TRP A CA 1
ATOM 1163 C C . TRP A 1 154 ? -7.976 4.005 -9.356 1.00 70.94 154 TRP A C 1
ATOM 1165 O O . TRP A 1 154 ? -7.941 5.002 -8.631 1.00 70.94 154 TRP A O 1
ATOM 1175 N N . ARG A 1 155 ? -7.655 4.043 -10.656 1.00 72.44 155 ARG A N 1
ATOM 1176 C CA . ARG A 1 155 ? -7.224 5.264 -11.356 1.00 72.44 155 ARG A CA 1
ATOM 1177 C C . ARG A 1 155 ? -8.305 6.355 -11.372 1.00 72.44 155 ARG A C 1
ATOM 1179 O O . ARG A 1 155 ? -7.992 7.518 -11.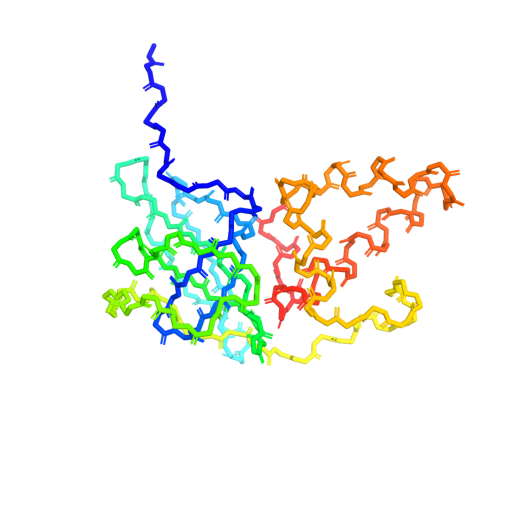583 1.00 72.44 155 ARG A O 1
ATOM 1186 N N . GLU A 1 156 ? -9.568 6.001 -11.129 1.00 64.69 156 GLU A N 1
ATOM 1187 C CA . GLU A 1 156 ? -10.680 6.960 -11.041 1.00 64.69 156 GLU A CA 1
ATOM 1188 C C . GLU A 1 156 ? -10.789 7.637 -9.664 1.00 64.69 156 GLU A C 1
ATOM 1190 O O . GLU A 1 156 ? -11.539 8.602 -9.499 1.00 64.69 156 GLU A O 1
ATOM 1195 N N . HIS A 1 157 ? -10.050 7.139 -8.669 1.00 56.78 157 HIS A N 1
ATOM 1196 C CA . HIS A 1 157 ? -10.238 7.499 -7.267 1.00 56.78 157 HIS A CA 1
ATOM 1197 C C . HIS A 1 157 ? -9.014 8.159 -6.603 1.00 56.78 157 HIS A C 1
ATOM 1199 O O . HIS A 1 157 ? -9.174 8.658 -5.486 1.00 56.78 157 HIS A O 1
ATOM 1205 N N . PHE A 1 158 ? -7.838 8.205 -7.258 1.00 51.59 158 PHE A N 1
ATOM 1206 C CA . PHE A 1 158 ? -6.593 8.812 -6.733 1.00 51.59 158 PHE A CA 1
ATOM 1207 C C . PHE A 1 158 ? -5.851 9.680 -7.733 1.00 51.59 158 PHE A C 1
ATOM 1209 O O . PHE A 1 158 ? -5.616 9.191 -8.856 1.00 51.59 158 PHE A O 1
#

Nearest PDB structures (foldseek):
  8gra-assembly1_C  TM=3.968E-01  e=1.972E+00  Bacteroides fragilis
  6j0b-assembly1_a  TM=3.025E-01  e=8.691E-01  Photorhabdus asymbiotica subsp. asymbiotica ATCC 43949
  1k28-assembly1_A  TM=2.868E-01  e=9.034E+00  Tequatrovirus T4

Organism: NCBI:txid175632

Solvent-accessible surface area (backbone atoms only — not comparable to full-atom values): 8687 Å² total; per-residue (Å²): 132,84,74,71,78,64,98,65,52,34,18,42,38,27,21,28,73,88,43,47,24,30,26,60,37,67,32,51,50,61,47,76,41,76,39,80,84,94,39,65,45,81,42,81,24,28,73,92,47,47,32,37,34,31,24,33,65,92,59,10,20,34,35,29,33,68,68,13,50,40,85,55,60,91,87,65,85,82,68,68,85,36,43,90,39,68,74,50,69,75,26,61,71,72,52,83,42,68,92,44,46,64,89,88,64,47,69,56,56,50,49,53,54,38,29,76,46,49,32,35,69,69,49,45,25,62,73,33,25,86,81,58,34,62,70,52,14,47,52,28,45,45,25,47,50,23,51,44,41,10,35,70,72,58,66,82,76,109

pLDDT: mean 89.47, std 10.75, range [38.75, 98.25]

Foldseek 3Di:
DDQLPDPDAFLFWKQFQVGIWTFLDKAQAWDWDDDPDRDTDTDGHHSVWIKTWTQHLVAAIFIFTPQRIDGDDPPDPDHDNGDPGTDGDGAAQPDCLDPLEDPPDDLVNLSNVCSVQRSDLVSQQVVCCVPQNNVSSNSSSLSSVCRRNNHNVCVVTD